Protein AF-A0A151TYU8-F1 (afdb_monomer_lite)

InterPro domains:
  IPR054722 Retrovirus-related Pol polyprotein from transposon TNT 1-94-like, beta-barrel domain [PF22936] (14-64)

pLDDT: mean 81.56, std 16.53, range [38.5, 97.44]

Secondary structure (DSSP, 8-state):
------------PPPP-TT-S----S-GGG-EEEEE--SS-EEEPTTS-EEEP-EEEE-------------

Sequence (71 aa):
MNTSTQNLPYDDSWYLDSRATNHLTSDVNNLQQRIEYSGPEKIHMGNGSGIGISNIGTSYIQSKLLTKILY

Radius of gyration: 18.74 Å; chains: 1; bounding box: 47×52×37 Å

Foldseek 3Di:
DDDPPPCDPPDPDDDDDPPDPDDDDPDPVQFDPKDADPDPDFDADPVRDTHDDGIDHDGDDDDPPPPPPDD

Organism: Cajanus cajan (NCBI:txid3821)

Structure (mmCIF, N/CA/C/O backbone):
data_AF-A0A151TYU8-F1
#
_entry.id   AF-A0A151TYU8-F1
#
loop_
_atom_site.group_PDB
_atom_site.id
_atom_site.type_symbol
_atom_site.label_atom_id
_atom_site.label_alt_id
_atom_site.label_comp_id
_atom_site.label_asym_id
_atom_site.label_entity_id
_atom_site.label_seq_id
_atom_site.pdbx_PDB_ins_code
_atom_site.Cartn_x
_atom_site.Cartn_y
_atom_site.Cartn_z
_atom_site.occupancy
_atom_site.B_iso_or_equiv
_atom_site.auth_seq_id
_atom_site.auth_comp_id
_atom_site.auth_asym_id
_atom_site.auth_atom_id
_atom_site.pdbx_PDB_model_num
ATOM 1 N N . MET A 1 1 ? -0.431 38.170 -25.406 1.00 38.50 1 MET A N 1
ATOM 2 C CA . MET A 1 1 ? 0.345 37.268 -24.530 1.00 38.50 1 MET A CA 1
ATOM 3 C C . MET A 1 1 ? 0.098 35.851 -25.021 1.00 38.50 1 MET A C 1
ATOM 5 O O . MET A 1 1 ? -1.058 35.463 -25.095 1.00 38.50 1 MET A O 1
ATOM 9 N N . ASN A 1 2 ? 1.129 35.133 -25.461 1.00 43.28 2 ASN A N 1
ATOM 10 C CA . ASN A 1 2 ? 1.040 33.758 -25.957 1.00 43.28 2 ASN A CA 1
ATOM 11 C C . ASN A 1 2 ? 1.599 32.807 -24.890 1.00 43.28 2 ASN A C 1
ATOM 13 O O . ASN A 1 2 ? 2.804 32.703 -24.695 1.00 43.28 2 ASN A O 1
ATOM 17 N N . THR A 1 3 ? 0.724 32.123 -24.162 1.00 47.19 3 THR A N 1
ATOM 18 C CA . THR A 1 3 ? 1.130 31.058 -23.241 1.00 47.19 3 THR A CA 1
ATOM 19 C C . THR A 1 3 ? 1.394 29.789 -24.047 1.00 47.19 3 THR A C 1
ATOM 21 O O . THR A 1 3 ? 0.461 29.075 -24.406 1.00 47.19 3 THR A O 1
ATOM 24 N N . SER A 1 4 ? 2.660 29.518 -24.366 1.00 55.00 4 SER A N 1
ATOM 25 C CA . SER A 1 4 ? 3.085 28.238 -24.941 1.00 55.00 4 SER A CA 1
ATOM 26 C C . SER A 1 4 ? 2.993 27.143 -23.877 1.00 55.00 4 SER A C 1
ATOM 28 O O . SER A 1 4 ? 3.914 26.965 -23.082 1.00 55.00 4 SER A O 1
ATOM 30 N N . THR A 1 5 ? 1.890 26.400 -23.848 1.00 54.78 5 THR A N 1
ATOM 31 C CA . THR A 1 5 ? 1.818 25.118 -23.138 1.00 54.78 5 THR A CA 1
ATOM 32 C C . THR A 1 5 ? 2.698 24.119 -23.884 1.00 54.78 5 THR A C 1
ATOM 34 O O . THR A 1 5 ? 2.313 23.597 -24.929 1.00 54.78 5 THR A O 1
ATOM 37 N N . GLN A 1 6 ? 3.915 23.900 -23.384 1.00 59.31 6 GLN A N 1
ATOM 38 C CA . GLN A 1 6 ? 4.777 22.803 -23.820 1.00 59.31 6 GLN A CA 1
ATOM 39 C C . GLN A 1 6 ? 4.021 21.490 -23.566 1.00 59.31 6 GLN A C 1
ATOM 41 O O . GLN A 1 6 ? 3.800 21.116 -22.416 1.00 59.31 6 GLN A O 1
ATOM 46 N N . ASN A 1 7 ? 3.576 20.827 -24.636 1.00 61.44 7 ASN A N 1
ATOM 47 C CA . ASN A 1 7 ? 2.904 19.529 -24.591 1.00 61.44 7 ASN A CA 1
ATOM 48 C C . ASN A 1 7 ? 3.949 18.440 -24.300 1.00 61.44 7 ASN A C 1
ATOM 50 O O . ASN A 1 7 ? 4.381 17.722 -25.201 1.00 61.44 7 ASN A O 1
ATOM 54 N N . LEU A 1 8 ? 4.436 18.394 -23.058 1.00 68.19 8 LEU A N 1
ATOM 55 C CA . LEU A 1 8 ? 5.312 17.325 -22.596 1.00 68.19 8 LEU A CA 1
ATOM 56 C C . LEU A 1 8 ? 4.485 16.033 -22.514 1.00 68.19 8 LEU A C 1
ATOM 58 O O . LEU A 1 8 ? 3.369 16.076 -21.989 1.00 68.19 8 LEU A O 1
ATOM 62 N N . PRO A 1 9 ? 4.986 14.898 -23.032 1.00 71.81 9 PRO A N 1
ATOM 63 C CA . PRO A 1 9 ? 4.311 13.621 -22.856 1.00 71.81 9 PRO A CA 1
ATOM 64 C C . PRO A 1 9 ? 4.132 13.359 -21.358 1.00 71.81 9 PRO A C 1
ATOM 66 O O . PRO A 1 9 ? 5.090 13.440 -20.589 1.00 71.81 9 PRO A O 1
ATOM 69 N N . TYR A 1 10 ? 2.890 13.099 -20.952 1.00 76.94 10 TYR A N 1
ATOM 70 C CA . TYR A 1 10 ? 2.569 12.688 -19.592 1.00 76.94 10 TYR A CA 1
ATOM 71 C C . TYR A 1 10 ? 3.224 11.329 -19.342 1.00 76.94 10 TYR A C 1
ATOM 73 O O . TYR A 1 10 ? 2.869 10.340 -19.986 1.00 76.94 10 TYR A O 1
ATOM 81 N N . ASP A 1 11 ? 4.226 11.306 -18.467 1.00 77.50 11 ASP A N 1
ATOM 82 C CA . ASP A 1 11 ? 4.858 10.069 -18.024 1.00 77.50 11 ASP A CA 1
ATOM 83 C C . ASP A 1 11 ? 3.952 9.402 -16.982 1.00 77.50 11 ASP A C 1
ATOM 85 O O . ASP A 1 11 ? 3.932 9.802 -15.821 1.00 77.50 11 ASP A O 1
ATOM 89 N N . ASP A 1 12 ? 3.179 8.408 -17.421 1.00 75.50 12 ASP A N 1
ATOM 90 C CA . ASP A 1 12 ? 2.314 7.578 -16.567 1.00 75.50 12 ASP A CA 1
ATOM 91 C C . ASP A 1 12 ? 3.088 6.393 -15.940 1.00 75.50 12 ASP A C 1
ATOM 93 O O . ASP A 1 12 ? 2.506 5.429 -15.435 1.00 75.50 12 ASP A O 1
ATOM 97 N N . SER A 1 13 ? 4.427 6.413 -16.014 1.00 78.44 13 SER A N 1
ATOM 98 C CA . SER A 1 13 ? 5.271 5.354 -15.459 1.00 78.44 13 SER A CA 1
ATOM 99 C C . SER A 1 13 ? 5.328 5.441 -13.937 1.00 78.44 13 SER A C 1
ATOM 101 O O . SER A 1 13 ? 5.679 6.462 -13.346 1.00 78.44 13 SER A O 1
ATOM 103 N N . TRP A 1 14 ? 5.048 4.316 -13.286 1.00 70.81 14 TRP A N 1
ATOM 104 C CA . TRP A 1 14 ? 5.182 4.171 -11.842 1.00 70.81 14 TRP A CA 1
ATOM 105 C C . TRP A 1 14 ? 6.623 3.823 -11.472 1.00 70.81 14 TRP A C 1
ATOM 107 O O . TRP A 1 14 ? 7.150 2.785 -11.876 1.00 70.81 14 TRP A O 1
ATOM 117 N N . TYR A 1 15 ? 7.251 4.671 -10.661 1.00 75.94 15 TYR A N 1
ATOM 118 C CA . TYR A 1 15 ? 8.598 4.444 -10.143 1.00 75.94 15 TYR A CA 1
ATOM 119 C C . TYR A 1 15 ? 8.532 3.933 -8.705 1.00 75.94 15 TYR A C 1
ATOM 121 O O . TYR A 1 15 ? 7.825 4.486 -7.863 1.00 75.94 15 TYR A O 1
ATOM 129 N N . LEU A 1 16 ? 9.280 2.868 -8.417 1.00 76.81 16 LEU A N 1
ATOM 130 C CA . LEU A 1 16 ? 9.366 2.324 -7.067 1.00 76.81 16 LEU A CA 1
ATOM 131 C C . LEU A 1 16 ? 10.137 3.289 -6.156 1.00 76.81 16 LEU A C 1
ATOM 133 O O . LEU A 1 16 ? 11.312 3.564 -6.396 1.00 76.81 16 LEU A O 1
ATOM 137 N N . ASP A 1 17 ? 9.503 3.727 -5.072 1.00 82.38 17 ASP A N 1
ATOM 138 C CA . ASP A 1 17 ? 10.178 4.423 -3.977 1.00 82.38 17 ASP A CA 1
ATOM 139 C C . ASP A 1 17 ? 10.720 3.409 -2.962 1.00 82.38 17 ASP A C 1
ATOM 141 O O . ASP A 1 17 ? 9.993 2.927 -2.098 1.00 82.38 17 ASP A O 1
ATOM 145 N N . SER A 1 18 ? 12.011 3.084 -3.052 1.00 81.50 18 SER A N 1
ATOM 146 C CA . SER A 1 18 ? 12.655 2.113 -2.155 1.00 81.50 18 SER A CA 1
ATOM 147 C C . SER A 1 18 ? 12.672 2.532 -0.682 1.00 81.50 18 SER A C 1
ATOM 149 O O . SER A 1 18 ? 13.024 1.721 0.175 1.00 81.50 18 SER A O 1
ATOM 151 N N . ARG A 1 19 ? 12.323 3.787 -0.373 1.00 88.50 19 ARG A N 1
ATOM 152 C CA . ARG A 1 19 ? 12.233 4.300 0.997 1.00 88.50 19 ARG A CA 1
ATOM 153 C C . ARG A 1 19 ? 10.802 4.318 1.535 1.00 88.50 19 ARG A C 1
ATOM 155 O O . ARG A 1 19 ? 10.632 4.627 2.715 1.00 88.50 19 ARG A O 1
ATOM 162 N N . ALA A 1 20 ? 9.798 3.975 0.728 1.00 89.50 20 ALA A N 1
ATOM 163 C CA . ALA A 1 20 ? 8.438 3.800 1.215 1.00 89.50 20 ALA A CA 1
ATOM 164 C C . ALA A 1 20 ? 8.357 2.559 2.121 1.00 89.50 20 ALA A C 1
ATOM 166 O O . ALA A 1 20 ? 8.901 1.501 1.815 1.00 89.50 20 ALA A O 1
ATOM 167 N N . THR A 1 21 ? 7.659 2.674 3.252 1.00 89.25 21 THR A N 1
ATOM 168 C CA . THR A 1 21 ? 7.435 1.533 4.160 1.00 89.25 21 THR A CA 1
ATOM 169 C C . THR A 1 21 ? 6.378 0.575 3.625 1.00 89.25 21 THR A C 1
ATOM 171 O O . THR A 1 21 ? 6.368 -0.604 3.973 1.00 89.25 21 THR A O 1
ATOM 174 N N . ASN A 1 22 ? 5.468 1.084 2.793 1.00 89.38 22 ASN A N 1
ATOM 175 C CA . ASN A 1 22 ? 4.353 0.345 2.230 1.00 89.38 22 ASN A CA 1
ATOM 176 C C . ASN A 1 22 ? 4.099 0.822 0.801 1.00 89.38 22 ASN A C 1
ATOM 178 O O . ASN A 1 22 ? 4.155 2.018 0.515 1.00 89.38 22 ASN A O 1
ATOM 182 N N . HIS A 1 23 ? 3.764 -0.121 -0.072 1.00 89.81 23 HIS A N 1
ATOM 183 C CA . HIS A 1 23 ? 3.330 0.153 -1.436 1.00 89.81 23 HIS A CA 1
ATOM 184 C C . HIS A 1 23 ? 1.858 -0.223 -1.591 1.00 89.81 23 HIS A C 1
ATOM 186 O O . HIS A 1 23 ? 1.381 -1.164 -0.956 1.00 89.81 23 HIS A O 1
ATOM 192 N N . LEU A 1 24 ? 1.146 0.525 -2.432 1.00 91.00 24 LEU A N 1
ATOM 193 C CA . LEU A 1 24 ? -0.273 0.334 -2.712 1.00 91.00 24 LEU A CA 1
ATOM 194 C C . LEU A 1 24 ? -0.461 -0.014 -4.185 1.00 91.00 24 LEU A C 1
ATOM 196 O O . LEU A 1 24 ? 0.231 0.514 -5.053 1.00 91.00 24 LEU A O 1
ATOM 200 N N . THR A 1 25 ? -1.423 -0.884 -4.465 1.00 90.62 25 THR A N 1
ATOM 201 C CA . THR A 1 25 ? -1.831 -1.230 -5.825 1.00 90.62 25 THR A CA 1
ATOM 202 C C . THR A 1 25 ? -3.339 -1.433 -5.860 1.00 90.62 25 THR A C 1
ATOM 204 O O . THR A 1 25 ? -3.922 -1.955 -4.911 1.00 90.62 25 THR A O 1
ATOM 207 N N . SER A 1 26 ? -3.977 -0.991 -6.940 1.00 91.69 26 SER A N 1
ATOM 208 C CA . SER A 1 26 ? -5.400 -1.230 -7.192 1.00 91.69 26 SER A CA 1
ATOM 209 C C . SER A 1 26 ? -5.666 -2.595 -7.837 1.00 91.69 26 SER A C 1
ATOM 211 O O . SER A 1 26 ? -6.816 -3.023 -7.887 1.00 91.69 26 SER A O 1
ATOM 213 N N . ASP A 1 27 ? -4.624 -3.284 -8.315 1.00 92.44 27 ASP A N 1
ATOM 214 C CA . ASP A 1 27 ? -4.729 -4.583 -8.978 1.00 92.44 2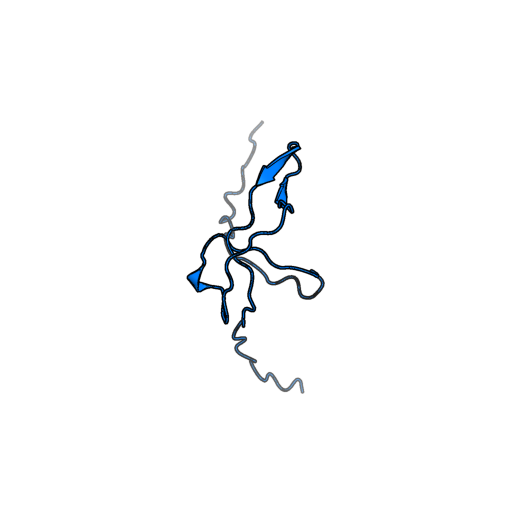7 ASP A CA 1
ATOM 215 C C . ASP A 1 27 ? -4.192 -5.702 -8.076 1.00 92.44 27 ASP A C 1
ATOM 217 O O . ASP A 1 27 ? -2.999 -5.786 -7.778 1.00 92.44 27 ASP A O 1
ATOM 221 N N . VAL A 1 28 ? -5.089 -6.602 -7.672 1.00 92.81 28 VAL A N 1
ATOM 222 C CA . VAL A 1 28 ? -4.784 -7.749 -6.806 1.00 92.81 28 VAL A CA 1
ATOM 223 C C . VAL A 1 28 ? -3.780 -8.723 -7.430 1.00 92.81 28 VAL A C 1
ATOM 225 O O . VAL A 1 28 ? -3.102 -9.445 -6.700 1.00 92.81 28 VAL A O 1
ATOM 228 N N . ASN A 1 29 ? -3.639 -8.742 -8.759 1.00 93.00 29 ASN A N 1
ATOM 229 C CA . ASN A 1 29 ? -2.673 -9.607 -9.443 1.00 93.00 29 ASN A CA 1
ATOM 230 C C . ASN A 1 29 ? -1.222 -9.182 -9.191 1.00 93.00 29 ASN A C 1
ATOM 232 O O . ASN A 1 29 ? -0.308 -9.993 -9.344 1.00 93.00 29 ASN A O 1
ATOM 236 N N . ASN A 1 30 ? -1.006 -7.943 -8.7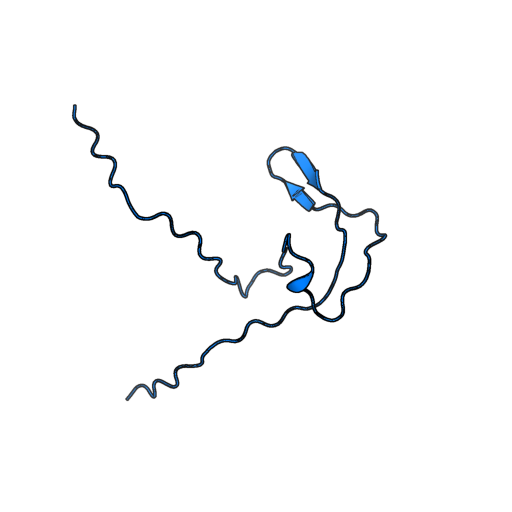43 1.00 90.81 30 ASN A N 1
ATOM 237 C CA . ASN A 1 30 ? 0.312 -7.471 -8.331 1.00 90.81 30 ASN A CA 1
ATOM 238 C C . ASN A 1 30 ? 0.728 -8.000 -6.947 1.00 90.81 30 ASN A C 1
ATOM 240 O O . ASN A 1 30 ? 1.893 -7.855 -6.572 1.00 90.81 30 ASN A O 1
ATOM 244 N N . LEU A 1 31 ? -0.181 -8.626 -6.187 1.00 93.25 31 LEU A N 1
ATOM 245 C CA . LEU A 1 31 ? 0.114 -9.229 -4.886 1.00 93.25 31 LEU A CA 1
ATOM 246 C C . LEU A 1 31 ? 0.421 -10.728 -5.009 1.00 93.25 31 LEU A C 1
ATOM 248 O O . LEU A 1 31 ? -0.358 -11.523 -5.534 1.00 93.25 31 LEU A O 1
ATOM 252 N N . GLN A 1 32 ? 1.544 -11.123 -4.426 1.00 93.31 32 GLN A N 1
ATOM 253 C CA . GLN A 1 32 ? 1.922 -12.494 -4.110 1.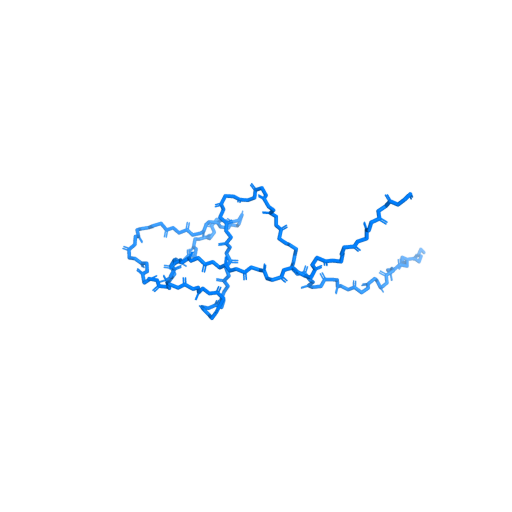00 93.31 32 GLN A CA 1
ATOM 254 C C . GLN A 1 32 ? 1.529 -12.817 -2.664 1.00 93.31 32 GLN A C 1
ATOM 256 O O . GLN A 1 32 ? 1.503 -11.937 -1.802 1.00 93.31 32 GLN A O 1
ATOM 261 N N . GLN A 1 33 ? 1.220 -14.092 -2.395 1.00 92.94 33 GLN A N 1
ATOM 262 C CA . GLN A 1 33 ? 0.778 -14.559 -1.068 1.00 92.94 33 GLN A CA 1
ATOM 263 C C . GLN A 1 33 ? -0.360 -13.697 -0.489 1.00 92.94 33 GLN A C 1
ATOM 265 O O . GLN A 1 33 ? -0.344 -13.330 0.684 1.00 92.94 33 GLN A O 1
ATOM 270 N N . ARG A 1 34 ? -1.327 -13.325 -1.338 1.00 93.94 34 ARG A N 1
ATOM 271 C CA . ARG A 1 34 ? -2.417 -12.425 -0.954 1.00 93.94 34 ARG A CA 1
ATOM 272 C C . ARG A 1 34 ? -3.272 -13.024 0.164 1.00 93.94 34 ARG A C 1
ATOM 274 O O . ARG A 1 34 ? -3.659 -14.192 0.105 1.00 93.94 34 ARG A O 1
ATOM 281 N N . ILE A 1 35 ? -3.614 -12.188 1.133 1.00 96.81 35 ILE A N 1
ATOM 282 C CA . ILE A 1 35 ? -4.518 -12.499 2.239 1.00 96.81 35 ILE A CA 1
ATOM 283 C C . ILE A 1 35 ? -5.619 -11.439 2.233 1.00 96.81 35 ILE A C 1
ATOM 285 O O . ILE A 1 35 ? -5.357 -10.263 1.969 1.00 96.81 35 ILE A O 1
ATOM 289 N N . GLU A 1 36 ? -6.866 -11.853 2.447 1.00 97.44 36 GLU A N 1
ATOM 290 C CA . GLU A 1 36 ? -7.973 -10.915 2.636 1.00 97.44 36 GLU A CA 1
ATOM 291 C C . GLU A 1 36 ? -7.760 -10.110 3.913 1.00 97.44 36 GLU A C 1
ATOM 293 O O . GLU A 1 36 ? -7.384 -10.646 4.956 1.00 97.44 36 GLU A O 1
ATOM 298 N N . TYR A 1 37 ? -7.955 -8.804 3.809 1.00 97.44 37 TYR A N 1
ATOM 299 C CA . TYR A 1 37 ? -7.742 -7.909 4.925 1.00 97.44 37 TYR A CA 1
ATOM 300 C C . TYR A 1 37 ? -9.062 -7.636 5.645 1.00 97.44 37 TYR A C 1
ATOM 302 O O . TYR A 1 37 ? -10.004 -7.118 5.055 1.00 97.44 37 TYR A O 1
ATOM 310 N N . SER A 1 38 ? -9.126 -7.971 6.935 1.00 96.94 38 SER A N 1
ATOM 311 C CA . SER A 1 38 ? -10.321 -7.775 7.777 1.00 96.94 38 SER A CA 1
ATOM 312 C C . SER A 1 38 ? -10.099 -6.776 8.919 1.00 96.94 38 SER A C 1
ATOM 314 O O . SER A 1 38 ? -10.885 -6.736 9.865 1.00 96.94 38 SER A O 1
ATOM 316 N N . GLY A 1 39 ? -9.010 -6.002 8.869 1.00 96.38 39 GLY A N 1
ATOM 317 C CA . GLY A 1 39 ? -8.696 -4.985 9.874 1.00 96.38 39 GLY A CA 1
ATOM 318 C C . GLY A 1 39 ? -9.533 -3.706 9.716 1.00 96.38 39 GLY A C 1
ATOM 319 O O . GLY A 1 39 ? -10.099 -3.462 8.647 1.00 96.38 39 GLY A O 1
ATOM 320 N N . PRO A 1 40 ? -9.644 -2.879 10.771 1.00 96.38 40 PRO A N 1
ATOM 321 C CA . PRO A 1 40 ? -10.352 -1.598 10.714 1.00 96.38 40 PRO A CA 1
ATOM 322 C C . PRO A 1 40 ? -9.635 -0.504 9.903 1.00 96.38 40 PRO A C 1
ATOM 324 O O . PRO A 1 40 ? -10.236 0.545 9.645 1.00 96.38 40 PRO A O 1
ATOM 327 N N . GLU A 1 41 ? -8.362 -0.684 9.547 1.00 95.44 41 GLU A N 1
ATOM 328 C CA . GLU A 1 41 ? -7.551 0.364 8.940 1.00 95.44 41 GLU A CA 1
ATOM 329 C C . GLU A 1 41 ? -7.980 0.699 7.503 1.00 95.44 41 GLU A C 1
ATOM 331 O O . GLU A 1 41 ? -8.497 -0.121 6.740 1.00 95.44 41 GLU A O 1
ATOM 336 N N . LYS A 1 42 ? -7.752 1.963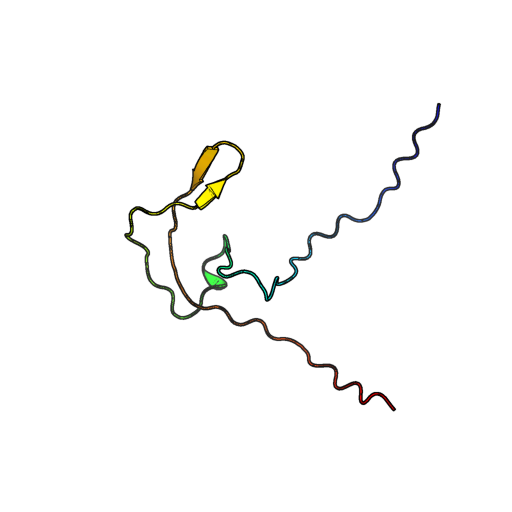 7.135 1.00 95.25 42 LYS A N 1
ATOM 337 C CA . LYS A 1 42 ? -8.100 2.537 5.834 1.00 95.25 42 LYS A CA 1
ATOM 338 C C . LYS A 1 42 ? -6.951 3.374 5.294 1.00 95.25 42 LYS A C 1
ATOM 340 O O . LYS A 1 42 ? -6.188 3.979 6.050 1.00 95.25 42 LYS A O 1
ATOM 345 N N . ILE A 1 43 ? -6.879 3.459 3.973 1.00 93.50 43 ILE A N 1
ATOM 346 C CA . ILE A 1 43 ? -5.985 4.368 3.262 1.00 93.50 43 ILE A CA 1
ATOM 347 C C . ILE A 1 43 ? -6.626 5.755 3.296 1.00 93.50 43 ILE A C 1
ATOM 349 O O . ILE A 1 43 ? -7.715 5.941 2.758 1.00 93.50 43 ILE A O 1
ATOM 353 N N . HIS A 1 44 ? -5.964 6.724 3.924 1.00 93.19 44 HIS A N 1
ATOM 354 C CA . HIS A 1 44 ? -6.465 8.093 4.030 1.00 93.19 44 HIS A CA 1
ATOM 355 C C . HIS A 1 44 ? -5.880 8.961 2.917 1.00 93.19 44 HIS A C 1
ATOM 357 O O . HIS A 1 44 ? -4.665 9.056 2.760 1.00 93.19 44 HIS A O 1
ATOM 363 N N . MET A 1 45 ? -6.755 9.602 2.150 1.00 90.06 45 MET A N 1
ATOM 364 C CA . MET A 1 45 ? -6.385 10.534 1.091 1.00 90.06 45 MET A CA 1
ATOM 365 C C . MET A 1 45 ? -6.342 11.971 1.621 1.00 90.06 45 MET A C 1
ATOM 367 O O . MET A 1 45 ? -7.037 12.321 2.573 1.00 90.06 45 MET A O 1
ATOM 371 N N . GLY A 1 46 ? -5.567 12.841 0.966 1.00 89.94 46 GLY A N 1
ATOM 372 C CA . GLY A 1 46 ? -5.411 14.247 1.372 1.00 89.94 46 GLY A CA 1
ATOM 373 C C . GLY A 1 46 ? -6.698 15.084 1.323 1.00 89.94 46 GLY A C 1
ATOM 374 O O . GLY A 1 46 ? -6.744 16.171 1.886 1.00 89.94 46 GLY A O 1
ATOM 375 N N . ASN A 1 47 ? -7.758 14.574 0.689 1.00 91.88 47 ASN A N 1
ATOM 376 C CA . ASN A 1 47 ? -9.094 15.174 0.695 1.00 91.88 47 ASN A CA 1
ATOM 377 C C . ASN A 1 47 ? -9.970 14.717 1.882 1.00 91.88 47 ASN A C 1
ATOM 379 O O . ASN A 1 47 ? -11.158 15.027 1.912 1.00 91.88 47 ASN A O 1
ATOM 383 N N . GLY A 1 48 ? -9.416 13.948 2.823 1.00 92.38 48 GLY A N 1
ATOM 384 C CA . GLY A 1 48 ? -10.124 13.416 3.990 1.00 92.38 48 GLY A CA 1
ATOM 385 C C . GLY A 1 48 ? -10.908 12.124 3.735 1.00 92.38 48 GLY A C 1
ATOM 386 O O . GLY A 1 48 ? -11.476 11.573 4.675 1.00 92.38 48 GLY A O 1
ATOM 387 N N . SER A 1 49 ? -10.939 11.612 2.500 1.00 94.38 49 SER A N 1
ATOM 388 C CA . SER A 1 49 ? -11.583 10.331 2.196 1.00 94.38 49 SER A CA 1
ATOM 389 C C . SER A 1 49 ? -10.736 9.149 2.671 1.00 94.38 49 SER A C 1
ATOM 391 O O . SER A 1 49 ? -9.516 9.149 2.509 1.00 94.38 49 SER A O 1
ATOM 393 N N . GLY A 1 50 ? -11.390 8.126 3.224 1.00 94.56 50 GLY A N 1
ATOM 394 C CA . GLY A 1 50 ? -10.772 6.858 3.607 1.00 94.56 50 GLY A CA 1
ATOM 395 C C . GLY A 1 50 ? -11.228 5.723 2.691 1.00 94.56 50 GLY A C 1
ATOM 396 O O . GLY A 1 50 ? -12.427 5.457 2.602 1.00 94.56 50 GLY A O 1
ATOM 397 N N . ILE A 1 51 ? -10.292 5.027 2.050 1.00 94.88 51 ILE A N 1
ATOM 398 C CA . ILE A 1 51 ? -10.560 3.872 1.182 1.00 94.88 51 ILE A CA 1
ATOM 399 C C . ILE A 1 51 ? -10.206 2.586 1.937 1.00 94.88 51 ILE A C 1
ATOM 401 O O . ILE A 1 51 ? -9.204 2.531 2.651 1.00 94.88 51 ILE A O 1
ATOM 405 N N . GLY A 1 52 ? -11.050 1.561 1.815 1.00 96.12 52 GLY A N 1
ATOM 406 C CA . GLY A 1 52 ? -10.811 0.259 2.438 1.00 96.12 52 GLY A CA 1
ATOM 407 C C . GLY A 1 52 ? -9.617 -0.476 1.825 1.00 96.12 52 GLY A C 1
ATOM 408 O O . GLY A 1 52 ? -9.301 -0.298 0.650 1.00 96.12 52 GLY A O 1
ATOM 409 N N . ILE A 1 53 ? -8.973 -1.317 2.629 1.00 96.88 53 ILE A N 1
ATOM 410 C CA . ILE A 1 53 ? -7.931 -2.241 2.177 1.00 96.88 53 ILE A CA 1
ATOM 411 C C . ILE A 1 53 ? -8.605 -3.594 1.935 1.00 96.88 53 ILE A C 1
ATOM 413 O O . ILE A 1 53 ? -9.164 -4.165 2.863 1.00 96.88 53 ILE A O 1
ATOM 417 N N . SER A 1 54 ? -8.570 -4.105 0.703 1.00 96.94 54 SER A N 1
ATOM 418 C CA . SER A 1 54 ? -9.182 -5.407 0.384 1.00 96.94 54 SER A CA 1
ATOM 419 C C . SER A 1 54 ? -8.245 -6.578 0.677 1.00 96.94 54 SER A C 1
ATOM 421 O O . SER A 1 54 ? -8.663 -7.622 1.174 1.00 96.94 54 SER A O 1
ATOM 423 N N . ASN A 1 55 ? -6.956 -6.418 0.367 1.00 97.12 55 ASN A N 1
ATOM 424 C CA . ASN A 1 55 ? -5.952 -7.463 0.513 1.00 97.12 55 ASN A CA 1
ATOM 425 C C . ASN A 1 55 ? -4.613 -6.881 0.953 1.00 97.12 55 ASN A C 1
ATOM 427 O O . ASN A 1 55 ? -4.267 -5.752 0.606 1.00 97.12 55 ASN A O 1
ATOM 431 N N . ILE A 1 56 ? -3.841 -7.704 1.654 1.00 96.88 56 ILE A N 1
ATOM 432 C CA . ILE A 1 56 ? 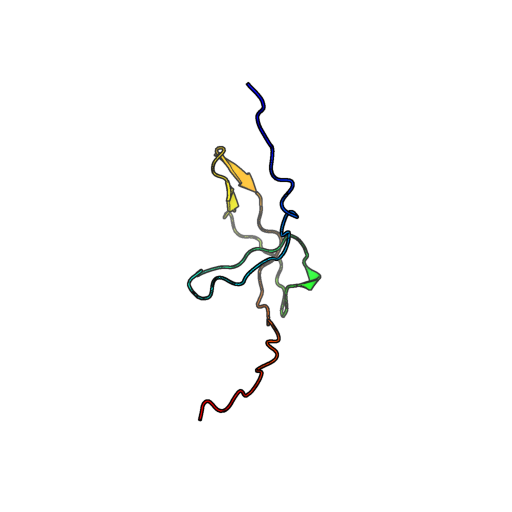-2.425 -7.469 1.939 1.00 96.88 56 ILE A CA 1
ATOM 433 C C . ILE A 1 56 ? -1.596 -8.617 1.364 1.00 96.88 56 ILE A C 1
ATOM 435 O O . ILE A 1 56 ? -2.099 -9.724 1.163 1.00 96.88 56 ILE A O 1
ATOM 439 N N . GLY A 1 57 ? -0.326 -8.356 1.078 1.00 95.31 57 GLY A N 1
ATOM 440 C CA . GLY A 1 57 ? 0.582 -9.349 0.517 1.00 95.31 57 GLY A CA 1
ATOM 441 C C . GLY A 1 57 ? 1.964 -8.771 0.252 1.00 95.31 57 GLY A C 1
ATOM 442 O O . GLY A 1 57 ? 2.262 -7.634 0.620 1.00 95.31 57 GLY A O 1
ATOM 443 N N . THR A 1 58 ? 2.802 -9.571 -0.394 1.00 93.56 58 THR A N 1
ATOM 444 C CA . THR A 1 58 ? 4.126 -9.155 -0.867 1.00 93.56 58 THR A CA 1
ATOM 445 C C . THR A 1 58 ? 4.106 -8.966 -2.379 1.00 93.56 58 THR A C 1
ATOM 447 O O . THR A 1 58 ? 3.235 -9.489 -3.064 1.00 93.56 58 THR A O 1
ATOM 450 N N . SER A 1 59 ? 5.068 -8.232 -2.926 1.00 89.56 59 SER A N 1
ATOM 451 C CA . SER A 1 59 ? 5.225 -8.064 -4.373 1.00 89.56 59 SER A CA 1
ATOM 452 C C . SER A 1 59 ? 6.707 -8.075 -4.719 1.00 89.56 59 SER A C 1
ATOM 454 O O . SER A 1 59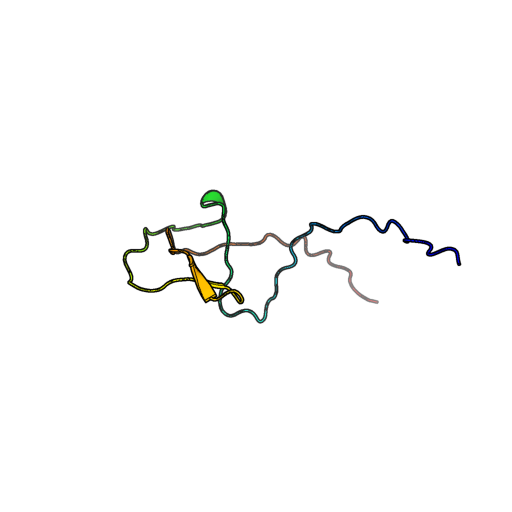 ? 7.539 -7.650 -3.918 1.00 89.56 59 SER A O 1
ATOM 456 N N . TYR A 1 60 ? 7.039 -8.536 -5.923 1.00 86.06 60 TYR A N 1
ATOM 457 C CA . TYR A 1 60 ? 8.405 -8.521 -6.438 1.00 86.06 60 TYR A CA 1
ATOM 458 C C . TYR A 1 60 ? 8.451 -7.688 -7.708 1.00 86.06 60 TYR A C 1
ATOM 460 O O . TYR A 1 60 ? 7.617 -7.858 -8.595 1.00 86.06 60 TYR A O 1
ATOM 468 N N . ILE A 1 61 ? 9.454 -6.820 -7.812 1.00 79.31 61 ILE A N 1
ATOM 469 C CA . ILE A 1 61 ? 9.740 -6.091 -9.043 1.00 79.31 61 ILE A CA 1
ATOM 470 C C . ILE A 1 61 ? 10.999 -6.683 -9.651 1.00 79.31 61 ILE A C 1
ATOM 472 O O . ILE A 1 61 ? 12.068 -6.687 -9.039 1.00 79.31 61 ILE A O 1
ATOM 476 N N . GLN A 1 62 ? 10.870 -7.187 -10.873 1.00 76.69 62 GLN A N 1
ATOM 477 C CA . GLN A 1 62 ? 12.011 -7.686 -11.616 1.00 76.69 62 GLN A CA 1
ATOM 478 C C . GLN A 1 62 ? 12.761 -6.506 -12.233 1.00 76.69 62 GLN A C 1
ATOM 480 O O . GLN A 1 62 ? 12.309 -5.897 -13.200 1.00 76.69 62 GLN A O 1
ATOM 485 N N . SER A 1 63 ? 13.933 -6.194 -11.687 1.00 71.31 63 SER A N 1
ATOM 486 C CA . SER A 1 63 ? 14.860 -5.266 -12.328 1.00 71.31 63 SER A CA 1
ATOM 487 C C . SER A 1 63 ? 15.734 -6.016 -13.329 1.00 71.31 63 SER A C 1
ATOM 489 O O . SER A 1 63 ? 16.329 -7.047 -13.002 1.00 71.31 63 SER A O 1
ATOM 491 N N . LYS A 1 64 ? 15.857 -5.488 -14.550 1.00 74.44 64 LYS A N 1
ATOM 492 C CA . LYS A 1 64 ? 16.966 -5.864 -15.428 1.00 74.44 64 LYS A CA 1
ATOM 493 C C . LYS A 1 64 ? 18.203 -5.143 -14.914 1.00 74.44 64 LYS A C 1
ATOM 495 O O . LYS A 1 64 ? 18.421 -3.977 -15.234 1.00 74.44 64 LYS A O 1
ATOM 500 N N . LEU A 1 65 ? 19.014 -5.838 -14.123 1.00 64.56 65 LEU A N 1
ATOM 501 C CA . LEU A 1 65 ? 20.347 -5.355 -13.790 1.00 64.56 65 LEU A CA 1
ATOM 502 C C . LEU A 1 65 ? 21.161 -5.331 -15.090 1.00 64.56 65 LEU A C 1
ATOM 504 O O . LEU A 1 65 ? 21.644 -6.358 -15.562 1.00 64.56 65 LEU A O 1
ATOM 508 N N . LEU A 1 66 ? 21.269 -4.160 -15.715 1.00 63.16 66 LEU A N 1
ATOM 509 C CA . LEU A 1 66 ? 22.294 -3.938 -16.722 1.00 63.16 66 LEU A CA 1
ATOM 510 C C . LEU A 1 66 ? 23.613 -3.855 -15.960 1.00 63.16 66 LEU A C 1
ATOM 512 O O . LEU A 1 66 ? 23.931 -2.822 -15.372 1.00 63.16 66 LEU A O 1
ATOM 516 N N . THR A 1 67 ? 24.363 -4.955 -15.935 1.00 52.50 67 THR A N 1
ATOM 517 C CA . THR A 1 67 ? 25.741 -4.974 -15.445 1.00 52.50 67 THR A CA 1
ATOM 518 C C . THR A 1 67 ? 26.586 -4.097 -16.364 1.00 52.50 67 THR A C 1
ATOM 520 O O . THR A 1 67 ? 27.211 -4.573 -17.307 1.00 52.50 67 THR A O 1
ATOM 523 N N . LYS A 1 68 ? 26.586 -2.786 -16.128 1.00 50.06 68 LYS A N 1
ATOM 524 C CA . LYS A 1 68 ? 27.583 -1.893 -16.701 1.00 50.06 68 LYS A CA 1
ATOM 525 C C . LYS A 1 68 ? 28.751 -1.887 -15.728 1.00 50.06 68 LYS A C 1
ATOM 527 O O . LYS A 1 68 ? 28.709 -1.201 -14.712 1.00 50.06 68 LYS A O 1
ATOM 532 N N . ILE A 1 69 ? 29.762 -2.704 -16.016 1.00 49.75 69 ILE A N 1
ATOM 533 C CA . ILE A 1 69 ? 31.071 -2.559 -15.377 1.00 49.75 69 ILE A CA 1
ATOM 534 C C . ILE A 1 69 ? 31.552 -1.158 -15.766 1.00 49.75 69 ILE A C 1
ATOM 536 O O . ILE A 1 69 ? 31.766 -0.880 -16.946 1.00 49.75 69 ILE A O 1
ATOM 540 N N . LEU A 1 70 ? 31.598 -0.247 -14.795 1.00 45.97 70 LEU A N 1
ATOM 541 C CA . LEU A 1 70 ? 32.202 1.066 -14.974 1.00 45.97 70 LEU A CA 1
ATOM 542 C C . LEU A 1 70 ? 33.718 0.855 -14.899 1.00 45.97 70 LEU A C 1
ATOM 544 O O . LEU A 1 70 ? 34.239 0.566 -13.823 1.00 45.97 70 LEU A O 1
ATOM 548 N N . TYR A 1 71 ? 34.376 0.910 -16.059 1.00 49.91 71 TYR A N 1
ATOM 549 C CA . TYR A 1 71 ? 35.808 1.193 -16.163 1.00 49.91 71 TYR A CA 1
ATOM 550 C C . TYR A 1 71 ? 36.020 2.705 -16.106 1.00 49.91 71 TYR A C 1
ATOM 552 O O . TYR A 1 71 ? 35.158 3.425 -16.668 1.00 49.91 71 TYR A O 1
#